Protein AF-A0A8B6HMM8-F1 (afdb_monomer_lite)

Secondary structure (DSSP, 8-state):
-------------------------GGG---SSS-S-TTS-BTTEEEEET-EE-SS-EESS-SSSS--EEEEESS----SS-----------SSSS--SEEEEEEESSPPPEEEETTE-S--EEEEEEEE-S-SSSSS--SEEEEEEEES-PPP-TT-

Structure (mmCIF, N/CA/C/O backbone):
data_AF-A0A8B6HMM8-F1
#
_entry.id   AF-A0A8B6HMM8-F1
#
loop_
_atom_site.group_PDB
_atom_site.id
_atom_site.type_symbol
_atom_site.label_atom_id
_atom_site.label_alt_id
_atom_site.label_comp_id
_atom_site.label_asym_id
_atom_site.label_entity_id
_atom_site.label_seq_id
_atom_site.pdbx_PDB_ins_code
_atom_site.Cartn_x
_atom_site.Cartn_y
_atom_site.Cartn_z
_atom_site.occupancy
_atom_site.B_iso_or_equiv
_atom_site.auth_seq_id
_atom_site.auth_comp_id
_atom_site.auth_asym_id
_atom_site.auth_atom_id
_atom_site.pdbx_PDB_model_num
ATOM 1 N N . MET A 1 1 ? 29.012 -39.503 47.027 1.00 38.19 1 MET A N 1
ATOM 2 C CA . MET A 1 1 ? 28.682 -38.833 45.751 1.00 38.19 1 MET A CA 1
ATOM 3 C C . 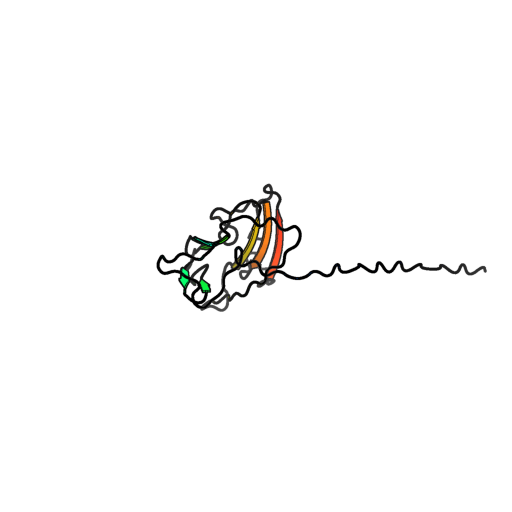MET A 1 1 ? 27.170 -38.921 45.584 1.00 38.19 1 MET A C 1
ATOM 5 O O . MET A 1 1 ? 26.667 -40.003 45.333 1.00 38.19 1 MET A O 1
ATOM 9 N N . VAL A 1 2 ? 26.437 -37.847 45.893 1.00 36.34 2 VAL A N 1
ATOM 10 C CA . VAL A 1 2 ? 24.961 -37.839 45.903 1.00 36.34 2 VAL A CA 1
ATOM 11 C C . VAL A 1 2 ? 24.490 -37.199 44.602 1.00 36.34 2 VAL A C 1
ATOM 13 O O . VAL A 1 2 ? 24.679 -36.001 44.404 1.00 36.34 2 VAL A O 1
ATOM 16 N N . ALA A 1 3 ? 23.928 -38.001 43.700 1.00 40.53 3 ALA A N 1
ATOM 17 C CA . ALA A 1 3 ? 23.336 -37.512 42.463 1.00 40.53 3 ALA A CA 1
ATOM 18 C C . ALA A 1 3 ? 21.998 -36.827 42.785 1.00 40.53 3 ALA A C 1
ATOM 20 O O . ALA A 1 3 ? 21.052 -37.472 43.235 1.00 40.53 3 ALA A O 1
ATOM 21 N N . ARG A 1 4 ? 21.929 -35.505 42.594 1.00 48.91 4 ARG A N 1
ATOM 22 C CA . ARG A 1 4 ? 20.679 -34.741 42.665 1.00 48.91 4 ARG A CA 1
ATOM 23 C C . ARG A 1 4 ? 19.966 -34.845 41.320 1.00 48.91 4 ARG A C 1
ATOM 25 O O . ARG A 1 4 ? 20.456 -34.337 40.317 1.00 48.91 4 ARG A O 1
ATOM 32 N N . LEU A 1 5 ? 18.817 -35.510 41.323 1.00 45.94 5 LEU A N 1
ATOM 33 C CA . LEU A 1 5 ? 17.897 -35.593 40.196 1.00 45.94 5 LEU A CA 1
ATOM 34 C C . LEU A 1 5 ? 17.196 -34.231 40.037 1.00 45.94 5 LEU A C 1
ATOM 36 O O . LEU A 1 5 ? 16.417 -33.833 40.901 1.00 45.94 5 LEU A O 1
ATOM 40 N N . PHE A 1 6 ? 17.499 -33.494 38.969 1.00 49.88 6 PHE A N 1
ATOM 41 C CA . PHE A 1 6 ? 16.751 -32.291 38.595 1.00 49.88 6 PHE A CA 1
ATOM 42 C C . PHE A 1 6 ? 15.504 -32.715 37.813 1.00 49.88 6 PHE A C 1
ATOM 44 O O . PHE A 1 6 ? 15.609 -33.221 36.698 1.00 49.88 6 PHE A O 1
ATOM 51 N N . LEU A 1 7 ? 14.324 -32.525 38.404 1.00 51.53 7 LEU A N 1
ATOM 52 C CA . LEU A 1 7 ? 13.047 -32.721 37.723 1.00 51.53 7 LEU A CA 1
ATOM 53 C C . LEU A 1 7 ? 12.725 -31.446 36.923 1.00 51.53 7 LEU A C 1
ATOM 55 O O . LEU A 1 7 ? 12.416 -30.407 37.505 1.00 51.53 7 LEU A O 1
ATOM 59 N N . LEU A 1 8 ? 12.826 -31.509 35.594 1.00 51.81 8 LEU A N 1
ATOM 60 C CA . LEU A 1 8 ? 12.354 -30.448 34.703 1.00 51.81 8 LEU A CA 1
ATOM 61 C C . LEU A 1 8 ? 10.831 -30.575 34.551 1.00 51.81 8 LEU A C 1
ATOM 63 O O . LEU A 1 8 ? 10.343 -31.499 33.903 1.00 51.81 8 LEU A O 1
ATOM 67 N N . PHE A 1 9 ? 10.075 -29.648 35.138 1.00 51.91 9 PHE A N 1
ATOM 68 C CA . PHE A 1 9 ? 8.652 -29.501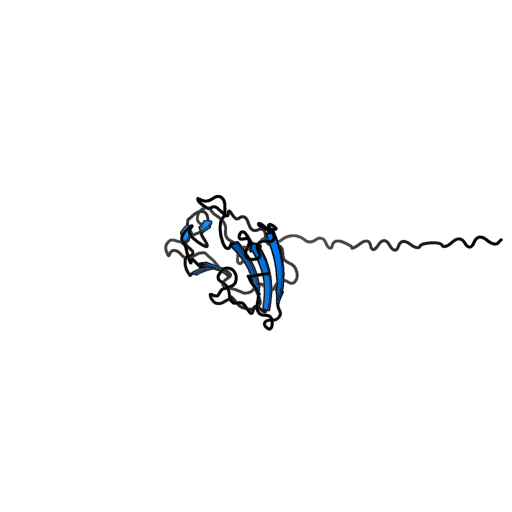 34.840 1.00 51.91 9 PHE A CA 1
ATOM 69 C C . PHE A 1 9 ? 8.493 -28.750 33.516 1.00 51.91 9 PHE A C 1
ATOM 71 O O . PHE A 1 9 ? 8.662 -27.534 33.449 1.00 51.91 9 PHE A O 1
ATOM 78 N N . LEU A 1 10 ? 8.169 -29.487 32.454 1.00 52.91 10 LEU A N 1
ATOM 79 C CA . LEU A 1 10 ? 7.756 -28.915 31.178 1.00 52.91 10 LEU A CA 1
ATOM 80 C C . LEU A 1 10 ? 6.308 -28.417 31.329 1.00 52.91 10 LEU A C 1
ATOM 82 O O . LEU A 1 10 ? 5.362 -29.204 31.286 1.00 52.91 10 LEU A O 1
ATOM 86 N N . PHE A 1 11 ? 6.120 -27.115 31.552 1.00 55.28 11 PHE A N 1
ATOM 87 C CA . PHE A 1 11 ? 4.793 -26.499 31.492 1.00 55.28 11 PHE A CA 1
ATOM 88 C C . PHE A 1 11 ? 4.366 -26.414 30.023 1.00 55.28 11 PHE A C 1
ATOM 90 O O . PHE A 1 11 ? 4.748 -25.500 29.294 1.00 55.28 11 PHE A O 1
ATOM 97 N N . CYS A 1 12 ? 3.592 -27.398 29.572 1.00 51.59 12 CYS A N 1
ATOM 98 C CA . CYS A 1 12 ? 2.941 -27.345 28.273 1.00 51.59 12 CYS A CA 1
ATOM 99 C C . CYS A 1 12 ? 1.739 -26.398 28.399 1.00 51.59 12 CYS A C 1
ATOM 101 O O . CYS A 1 12 ? 0.686 -26.782 28.910 1.00 51.59 12 CYS A O 1
ATOM 103 N N . PHE A 1 13 ? 1.901 -25.137 27.992 1.00 51.91 13 PHE A N 1
ATOM 104 C CA . PHE A 1 13 ? 0.762 -24.245 27.801 1.00 51.91 13 PHE A CA 1
ATOM 105 C C . PHE A 1 13 ? -0.052 -24.776 26.620 1.00 51.91 13 PHE A C 1
ATOM 107 O O . PHE A 1 13 ? 0.287 -24.550 25.459 1.00 51.91 13 PHE A O 1
ATOM 114 N N . VAL A 1 14 ? -1.135 -25.494 26.915 1.00 55.72 14 VAL A N 1
ATOM 115 C CA . VAL A 1 14 ? -2.190 -25.738 25.935 1.00 55.72 14 VAL A CA 1
ATOM 116 C C . VAL A 1 14 ? -2.876 -24.396 25.724 1.00 55.72 14 VAL A C 1
ATOM 118 O O . VAL A 1 14 ? -3.753 -24.000 26.491 1.00 55.72 14 VAL A O 1
ATOM 121 N N . ILE A 1 15 ? -2.429 -23.650 24.713 1.00 58.75 15 ILE A N 1
ATOM 122 C CA . ILE A 1 15 ? -3.188 -22.511 24.211 1.00 58.75 15 ILE A CA 1
ATOM 123 C C . ILE A 1 15 ? -4.489 -23.115 23.690 1.00 58.75 15 ILE A C 1
ATOM 125 O O . ILE A 1 15 ? -4.500 -23.807 22.674 1.00 58.75 15 ILE A O 1
ATOM 129 N N . ASN A 1 16 ? -5.581 -22.901 24.426 1.00 55.66 16 ASN A N 1
ATOM 130 C CA . ASN A 1 16 ? -6.919 -23.098 23.896 1.00 55.66 16 ASN A CA 1
ATOM 131 C C . ASN A 1 16 ? -7.015 -22.153 22.700 1.00 55.66 16 ASN A C 1
ATOM 133 O O . ASN A 1 16 ? -7.194 -20.947 22.874 1.00 55.66 16 ASN A O 1
ATOM 137 N N . ALA A 1 17 ? -6.818 -22.679 21.492 1.00 58.50 17 ALA A N 1
ATOM 138 C CA . ALA A 1 17 ? -7.210 -21.979 20.290 1.00 58.50 17 ALA A CA 1
ATOM 139 C C . ALA A 1 17 ? -8.717 -21.778 20.433 1.00 58.50 17 ALA A C 1
ATOM 141 O O . ALA A 1 17 ? -9.502 -22.707 20.238 1.00 58.50 17 ALA A O 1
ATOM 142 N N . ALA A 1 18 ? -9.118 -20.583 20.875 1.00 60.88 18 ALA A N 1
ATOM 143 C CA . ALA A 1 18 ? -10.495 -20.146 20.771 1.00 60.88 18 ALA A CA 1
ATOM 144 C C . ALA A 1 18 ? -10.953 -20.509 19.357 1.00 60.88 18 ALA A C 1
ATOM 146 O O . ALA A 1 18 ? -10.175 -20.352 18.416 1.00 60.88 18 ALA A O 1
ATOM 147 N N . ASN A 1 19 ? -12.159 -21.060 19.211 1.00 65.38 19 ASN A N 1
ATOM 148 C CA . ASN A 1 19 ? -12.722 -21.398 17.907 1.00 65.38 19 ASN A CA 1
ATOM 149 C C . ASN A 1 19 ? -12.841 -20.111 17.071 1.00 65.38 19 ASN A C 1
ATOM 151 O O . ASN A 1 19 ? -13.889 -19.465 17.053 1.00 65.38 19 ASN A O 1
ATOM 155 N N . LEU A 1 20 ? -11.744 -19.707 16.427 1.00 70.94 20 LEU A N 1
ATOM 156 C CA . LEU A 1 20 ? -11.661 -18.554 15.553 1.00 70.94 20 LEU A CA 1
ATOM 157 C C . LEU A 1 20 ? -12.463 -18.926 14.319 1.00 70.94 20 LEU A C 1
ATOM 159 O O . LEU A 1 20 ? -12.004 -19.673 13.458 1.00 70.94 20 LEU A O 1
ATOM 163 N N . LYS A 1 21 ? -13.707 -18.458 14.269 1.00 85.38 21 LYS A N 1
ATOM 164 C CA . LYS A 1 21 ? -14.549 -18.610 13.093 1.00 85.38 21 LYS A CA 1
ATOM 165 C C . LYS A 1 21 ? -14.233 -17.446 12.153 1.00 85.38 21 LYS A C 1
ATOM 167 O O . LYS A 1 21 ? -14.654 -16.327 12.455 1.00 85.38 21 LYS A O 1
ATOM 172 N N . PRO A 1 22 ? -13.511 -17.666 11.039 1.00 89.88 22 PRO A N 1
ATOM 173 C CA . PRO A 1 22 ? -13.228 -16.591 10.105 1.00 89.88 22 PRO A CA 1
ATOM 174 C C . PRO A 1 22 ? -14.542 -16.064 9.529 1.00 89.88 22 PRO A C 1
ATOM 176 O O . PRO A 1 22 ? -15.424 -16.828 9.123 1.00 89.88 22 PRO A O 1
ATOM 179 N N . ARG A 1 23 ? -14.671 -14.740 9.501 1.00 93.75 23 ARG A N 1
ATOM 180 C CA . ARG A 1 23 ? -15.754 -14.036 8.825 1.00 93.75 23 ARG A CA 1
ATOM 181 C C . ARG A 1 23 ? -15.148 -13.246 7.678 1.00 93.75 23 ARG A C 1
ATOM 183 O O . ARG A 1 23 ? -14.218 -12.475 7.878 1.00 93.75 23 ARG A O 1
ATOM 190 N N . PHE A 1 24 ? -15.685 -13.443 6.480 1.00 96.38 24 PHE A N 1
ATOM 191 C CA . PHE A 1 24 ? -15.269 -12.663 5.324 1.00 96.38 24 PHE A CA 1
ATOM 192 C C . PHE A 1 24 ? -15.838 -11.242 5.411 1.00 96.38 24 PHE A C 1
ATOM 194 O O . PHE A 1 24 ? -17.050 -11.060 5.555 1.00 96.38 24 PHE A O 1
ATOM 201 N N . GLU A 1 25 ? -14.969 -10.242 5.293 1.00 97.50 25 GLU A N 1
ATOM 202 C CA . GLU A 1 25 ? -15.325 -8.831 5.435 1.00 97.50 25 GLU A CA 1
ATOM 203 C C . GLU A 1 25 ? -15.227 -8.093 4.095 1.00 97.50 25 GLU A C 1
ATOM 205 O O . GLU A 1 25 ? -14.226 -7.461 3.763 1.00 97.50 25 GLU A O 1
ATOM 210 N N . TYR A 1 26 ? -16.316 -8.139 3.320 1.00 96.94 26 TYR A N 1
ATOM 211 C CA . TYR A 1 26 ? -16.370 -7.593 1.956 1.00 96.94 26 TYR A CA 1
ATOM 212 C C . TYR A 1 26 ? -16.051 -6.089 1.861 1.00 96.94 26 TYR A C 1
ATOM 214 O O . TYR A 1 26 ? -15.606 -5.627 0.816 1.00 96.94 26 TYR A O 1
ATOM 222 N N . LYS A 1 27 ? -16.255 -5.317 2.938 1.00 97.88 27 LYS A N 1
ATOM 223 C CA . LYS A 1 27 ? -15.951 -3.874 2.982 1.00 97.88 27 LYS A CA 1
ATOM 224 C C . LYS A 1 27 ? -14.449 -3.567 2.975 1.00 97.88 27 LYS A C 1
ATOM 226 O O . LYS A 1 27 ? -14.077 -2.424 2.733 1.00 97.88 27 LYS A O 1
ATOM 231 N N . TYR A 1 28 ? -13.605 -4.564 3.233 1.00 97.81 28 TYR A N 1
ATOM 232 C CA . TYR A 1 28 ? -12.143 -4.451 3.240 1.00 97.81 28 TYR A CA 1
ATOM 233 C C . TYR A 1 28 ? -11.515 -5.420 2.235 1.00 97.81 28 TYR A C 1
ATOM 235 O O . TYR A 1 28 ? -10.393 -5.881 2.409 1.00 97.81 28 TYR A O 1
ATOM 243 N N . SER A 1 29 ? -12.260 -5.801 1.199 1.00 97.81 29 SER A N 1
ATOM 244 C CA . SER A 1 29 ? -11.818 -6.772 0.202 1.00 97.81 29 SER A CA 1
ATOM 245 C C . SER A 1 29 ? -12.226 -6.329 -1.192 1.00 97.81 29 SER A C 1
ATOM 247 O O . SER A 1 29 ? -13.238 -5.654 -1.367 1.00 97.81 29 SER A O 1
ATOM 249 N N . PHE A 1 30 ? -11.455 -6.746 -2.187 1.00 97.06 30 PHE A N 1
ATOM 250 C CA . PHE A 1 30 ? -11.824 -6.651 -3.590 1.00 97.06 30 PHE A CA 1
ATOM 251 C C . PHE A 1 30 ? -11.255 -7.852 -4.349 1.00 97.06 30 PHE A C 1
ATOM 253 O O . PHE A 1 30 ? -10.236 -8.413 -3.951 1.00 97.06 30 PHE A O 1
ATOM 260 N N . LYS A 1 31 ? -11.922 -8.274 -5.424 1.00 96.75 31 LYS A N 1
ATOM 261 C CA . LYS A 1 31 ? -11.443 -9.314 -6.346 1.00 96.75 31 LYS A CA 1
ATOM 262 C C . LYS A 1 31 ? -12.204 -9.236 -7.666 1.00 96.75 31 LYS A C 1
ATOM 264 O O . LYS A 1 31 ? -13.336 -8.760 -7.681 1.00 96.75 31 LYS A O 1
ATOM 269 N N . GLY A 1 32 ? -11.592 -9.719 -8.742 1.00 94.00 32 GLY A N 1
ATOM 270 C CA . GLY A 1 32 ? -12.284 -9.938 -10.009 1.00 94.00 32 GLY A CA 1
ATOM 271 C C . GLY A 1 32 ? -13.176 -11.191 -10.008 1.00 94.00 32 GLY A C 1
ATOM 272 O O . GLY A 1 32 ? -13.095 -12.010 -9.082 1.00 94.00 32 GLY A O 1
ATOM 273 N N . PRO A 1 33 ? -13.987 -11.378 -11.067 1.00 95.12 33 PRO A N 1
ATOM 274 C CA . PRO A 1 33 ? -14.273 -10.408 -12.134 1.00 95.12 33 PRO A CA 1
ATOM 275 C C . PRO A 1 33 ? -15.233 -9.293 -11.663 1.00 95.12 33 PRO A C 1
ATOM 277 O O . PRO A 1 33 ? -15.798 -9.374 -10.576 1.00 95.12 33 PRO A O 1
ATOM 280 N N . HIS A 1 34 ? -15.445 -8.267 -12.497 1.00 93.50 34 HIS A N 1
ATOM 281 C CA . HIS A 1 34 ? -16.315 -7.103 -12.226 1.00 93.50 34 HIS A CA 1
ATOM 282 C C . HIS A 1 34 ? -15.890 -6.238 -11.028 1.00 93.50 34 HIS A C 1
ATOM 284 O O . HIS A 1 34 ? -16.722 -5.674 -10.321 1.00 93.50 34 HIS A O 1
ATOM 290 N N . LEU A 1 35 ? -14.580 -6.108 -10.822 1.00 95.19 35 LEU A N 1
ATOM 291 C CA . LEU A 1 35 ? -13.990 -5.280 -9.772 1.00 95.19 35 LEU A CA 1
ATOM 292 C C . LEU A 1 35 ? -14.400 -3.795 -9.859 1.00 95.19 35 LEU A C 1
ATOM 294 O O . LEU A 1 35 ? -14.595 -3.139 -8.836 1.00 95.19 35 LEU A O 1
ATOM 298 N N . VAL A 1 36 ? -14.486 -3.273 -11.083 1.00 95.88 36 VAL A N 1
ATOM 299 C CA . VAL A 1 36 ? -14.683 -1.850 -11.380 1.00 95.88 36 VAL A CA 1
ATOM 300 C C . VAL A 1 36 ? -16.117 -1.596 -11.835 1.00 95.88 36 VAL A C 1
ATOM 302 O O . VAL A 1 36 ? -16.640 -2.306 -12.695 1.00 95.88 36 VAL A O 1
ATOM 305 N N . GLN A 1 37 ? -16.743 -0.573 -11.257 1.00 94.31 37 GLN A N 1
ATOM 306 C CA . GLN A 1 37 ? -18.083 -0.111 -11.613 1.00 94.31 37 GLN A CA 1
ATOM 307 C C . GLN A 1 37 ? -18.073 0.747 -12.887 1.00 94.31 37 GLN A C 1
ATOM 309 O O . GLN A 1 37 ? -17.025 1.158 -13.381 1.00 94.31 37 GLN A O 1
ATOM 314 N N . SER A 1 38 ? -19.256 1.063 -13.422 1.00 93.12 38 SER A N 1
ATOM 315 C CA . SER A 1 38 ? -19.401 1.886 -14.634 1.00 93.12 38 SER A CA 1
ATOM 316 C C . SER A 1 38 ? -18.816 3.298 -14.506 1.00 93.12 38 SER A C 1
ATOM 318 O O . SER A 1 38 ? -18.528 3.932 -15.515 1.00 93.12 38 SER A O 1
ATOM 320 N N . ASP A 1 39 ? -18.649 3.795 -13.280 1.00 93.69 39 ASP A N 1
ATOM 321 C CA . ASP A 1 39 ? -18.036 5.088 -12.958 1.00 93.69 39 ASP A CA 1
ATOM 322 C C . ASP A 1 39 ? -16.521 4.992 -12.686 1.00 93.69 39 ASP A C 1
ATOM 324 O O . ASP A 1 39 ? -15.923 5.929 -12.162 1.00 93.69 39 ASP A O 1
ATOM 328 N N . ASN A 1 40 ? -15.896 3.861 -13.029 1.00 92.50 40 ASN A N 1
ATOM 329 C CA . ASN A 1 40 ? -14.514 3.503 -12.707 1.00 92.50 40 ASN A CA 1
ATOM 330 C C . ASN A 1 40 ? -14.206 3.363 -11.204 1.00 92.50 40 ASN A C 1
ATOM 332 O O . ASN A 1 40 ? -13.052 3.177 -10.834 1.00 92.50 40 ASN A O 1
ATOM 336 N N . SER A 1 41 ? -15.197 3.396 -10.311 1.00 95.88 41 SER A N 1
ATOM 337 C CA . SER A 1 41 ? -14.946 3.218 -8.880 1.00 95.88 41 SER A CA 1
ATOM 338 C C . SER A 1 41 ? -14.840 1.744 -8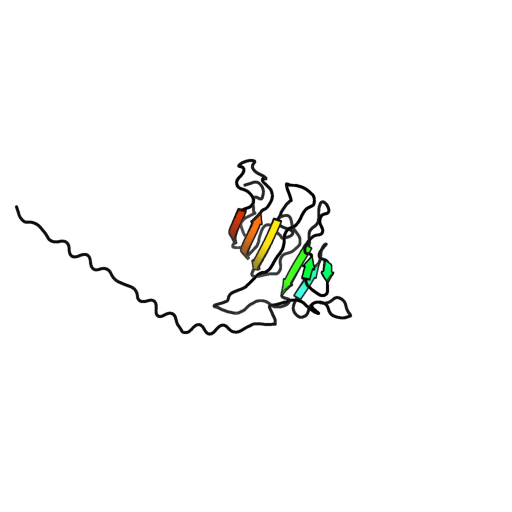.480 1.00 95.88 41 SER A C 1
ATOM 340 O O . SER A 1 41 ? -15.419 0.853 -9.109 1.00 95.88 41 SER A O 1
ATOM 342 N N . ILE A 1 42 ? -14.137 1.486 -7.374 1.00 97.50 42 ILE A N 1
ATOM 343 C CA . ILE A 1 42 ? -14.115 0.180 -6.707 1.00 97.50 42 ILE A CA 1
ATOM 344 C C . ILE A 1 42 ? -14.956 0.288 -5.426 1.00 97.50 42 ILE A C 1
ATOM 346 O O . ILE A 1 42 ? -14.741 1.207 -4.626 1.00 97.50 42 ILE A O 1
ATOM 350 N N . PRO A 1 43 ? -15.930 -0.611 -5.191 1.00 97.38 43 PRO A N 1
ATOM 351 C CA . PRO A 1 43 ? -16.704 -0.605 -3.955 1.00 97.38 43 PRO A CA 1
ATOM 352 C C . PRO A 1 43 ? -15.792 -0.644 -2.724 1.00 97.38 43 PRO A C 1
ATOM 354 O O . PRO A 1 43 ? -14.890 -1.467 -2.644 1.00 97.38 43 PRO A O 1
ATOM 357 N N . PHE A 1 44 ? -16.037 0.243 -1.755 1.00 97.75 44 PHE A N 1
ATOM 358 C CA . PHE A 1 44 ? -15.307 0.342 -0.475 1.00 97.75 44 PHE A CA 1
ATOM 359 C C . PHE A 1 44 ? -13.815 0.690 -0.542 1.00 97.75 44 PHE A C 1
ATOM 361 O O . PHE A 1 44 ? -13.219 0.907 0.510 1.00 97.75 44 PHE A O 1
ATOM 368 N N . TRP A 1 45 ? -13.238 0.826 -1.732 1.00 97.81 45 TRP A N 1
ATOM 369 C CA . TRP A 1 45 ? -11.838 1.182 -1.926 1.00 97.81 45 TRP A CA 1
ATOM 370 C C . TRP A 1 45 ? -11.709 2.486 -2.703 1.00 97.81 45 TRP A C 1
ATOM 372 O O . TRP A 1 45 ? -12.563 2.864 -3.504 1.00 97.81 45 TRP A O 1
ATOM 382 N N . GLU A 1 46 ? -10.629 3.193 -2.437 1.00 96.19 46 GLU A N 1
ATOM 383 C CA . GLU A 1 46 ? -10.146 4.309 -3.234 1.00 96.19 46 GLU A CA 1
ATOM 384 C C . GLU A 1 46 ? -8.768 3.951 -3.765 1.00 96.19 46 GLU A C 1
ATOM 386 O O . GLU A 1 46 ? -8.001 3.256 -3.103 1.00 96.19 46 GLU A O 1
ATOM 391 N N . TYR A 1 47 ? -8.467 4.394 -4.974 1.00 96.25 47 TYR A N 1
ATOM 392 C CA . TYR A 1 47 ? -7.174 4.188 -5.603 1.00 96.25 47 TYR A CA 1
ATOM 393 C C . TYR A 1 47 ? -6.767 5.471 -6.324 1.00 96.25 47 TYR A C 1
ATOM 395 O O . TYR A 1 47 ? -7.624 6.284 -6.680 1.00 96.25 47 TYR A O 1
ATOM 403 N N . GLY A 1 48 ? -5.468 5.663 -6.520 1.00 95.25 48 GLY A N 1
ATOM 404 C CA . GLY A 1 48 ? -4.949 6.886 -7.120 1.00 95.25 48 GLY A CA 1
ATOM 405 C C . GLY A 1 48 ? -3.475 6.802 -7.492 1.00 95.25 48 GLY A C 1
ATOM 406 O O . GLY A 1 48 ? -2.878 5.722 -7.503 1.00 95.25 48 GLY A O 1
ATOM 407 N N . GLY A 1 49 ? -2.911 7.961 -7.837 1.00 95.00 49 GLY A N 1
ATOM 408 C CA . GLY A 1 49 ? -1.608 8.052 -8.490 1.00 95.00 49 GLY A CA 1
ATOM 409 C C . GLY A 1 49 ? -1.669 7.444 -9.893 1.00 95.00 49 GLY A C 1
ATOM 410 O O . GLY A 1 49 ? -2.597 7.703 -10.657 1.00 95.00 49 GLY A O 1
ATOM 411 N N . ASP A 1 50 ? -0.706 6.587 -10.209 1.00 96.12 50 ASP A N 1
ATOM 412 C CA . ASP A 1 50 ? -0.602 5.854 -11.472 1.00 96.12 50 ASP A CA 1
ATOM 413 C C . ASP A 1 50 ? -1.355 4.508 -11.479 1.00 96.12 50 ASP A C 1
ATOM 415 O O . ASP A 1 50 ? -1.175 3.702 -12.401 1.00 96.12 50 ASP A O 1
ATOM 419 N N . ALA A 1 51 ? -2.172 4.230 -10.456 1.00 96.94 51 ALA A N 1
ATOM 420 C CA . ALA A 1 51 ? -2.927 2.987 -10.366 1.00 96.94 51 ALA A CA 1
ATOM 421 C C . ALA A 1 51 ? -4.040 2.923 -11.426 1.00 96.94 51 ALA A C 1
ATOM 423 O O . ALA A 1 51 ? -4.836 3.848 -11.589 1.00 96.94 51 ALA A O 1
ATOM 424 N N . ILE A 1 52 ? -4.128 1.789 -12.124 1.00 96.94 52 ILE A N 1
ATOM 425 C CA . ILE A 1 52 ? -5.118 1.535 -13.175 1.00 96.94 52 ILE A CA 1
ATOM 426 C C . ILE A 1 52 ? -5.969 0.339 -12.760 1.00 96.94 52 ILE A C 1
ATOM 428 O O . ILE A 1 52 ? -5.476 -0.788 -12.674 1.00 96.94 52 ILE A O 1
ATOM 432 N N . ALA A 1 53 ? -7.255 0.576 -12.528 1.00 96.50 53 ALA A N 1
ATOM 433 C CA . ALA A 1 53 ? -8.207 -0.478 -12.221 1.00 96.50 53 ALA A CA 1
ATOM 434 C C . ALA A 1 53 ? -8.771 -1.109 -13.507 1.00 96.50 53 ALA A C 1
ATOM 436 O O . ALA A 1 53 ? -9.036 -0.429 -14.496 1.00 96.50 53 ALA A O 1
ATOM 437 N N . SER A 1 54 ? -8.943 -2.428 -13.488 1.00 95.06 54 SER A N 1
ATOM 438 C CA . SER A 1 54 ? -9.550 -3.221 -14.562 1.00 95.06 54 SER A CA 1
ATOM 439 C C . SER A 1 54 ? -10.619 -4.148 -13.985 1.00 95.06 54 SER A C 1
ATOM 441 O O . SER A 1 54 ? -10.777 -4.228 -12.770 1.00 95.06 54 SER A O 1
ATOM 443 N N . ALA A 1 55 ? -11.338 -4.889 -14.832 1.00 94.56 55 ALA A N 1
ATOM 444 C CA . ALA A 1 55 ? -12.376 -5.810 -14.368 1.00 94.56 55 ALA A CA 1
ATOM 445 C C . ALA A 1 55 ? -11.848 -6.913 -13.426 1.00 94.56 55 ALA A C 1
ATOM 447 O O . ALA A 1 55 ? -12.605 -7.394 -12.583 1.00 94.56 55 ALA A O 1
ATOM 448 N N . ASP A 1 56 ? -10.568 -7.282 -13.542 1.00 95.75 56 ASP A N 1
ATOM 449 C CA . ASP A 1 56 ? -10.003 -8.444 -12.847 1.00 95.75 56 ASP A CA 1
ATOM 450 C C . ASP A 1 56 ? -9.042 -8.080 -11.710 1.00 95.75 56 ASP A C 1
ATOM 452 O O . ASP A 1 56 ? -8.879 -8.845 -10.760 1.00 95.75 56 ASP A O 1
ATOM 456 N N . ASN A 1 57 ? -8.365 -6.935 -11.811 1.00 96.56 57 ASN A N 1
ATOM 457 C CA . ASN A 1 57 ? -7.333 -6.510 -10.867 1.00 96.56 57 ASN A CA 1
ATOM 458 C C . ASN A 1 57 ? -7.114 -4.993 -10.889 1.00 96.56 57 ASN A C 1
ATOM 460 O O . ASN A 1 57 ? -7.522 -4.298 -11.824 1.00 96.56 57 ASN A O 1
ATOM 464 N N . ILE A 1 58 ? -6.404 -4.503 -9.873 1.00 97.62 58 ILE A N 1
ATOM 465 C CA . ILE A 1 58 ? -5.792 -3.176 -9.881 1.00 97.62 58 ILE A CA 1
ATOM 466 C C . ILE A 1 58 ? -4.319 -3.344 -10.239 1.00 97.62 58 ILE A C 1
ATOM 468 O O . ILE A 1 58 ? -3.569 -4.022 -9.534 1.00 97.62 58 ILE A O 1
ATOM 472 N N . ARG A 1 59 ? -3.882 -2.690 -11.311 1.00 97.25 59 ARG A N 1
ATOM 473 C CA . ARG A 1 59 ? -2.463 -2.497 -11.588 1.00 97.25 59 ARG A CA 1
ATOM 474 C C . ARG A 1 59 ? -1.995 -1.272 -10.813 1.00 97.25 59 ARG A C 1
ATOM 476 O O . ARG A 1 59 ? -2.230 -0.157 -11.260 1.00 97.25 59 ARG A O 1
ATOM 483 N N . ILE A 1 60 ? -1.338 -1.490 -9.675 1.00 97.00 60 ILE A N 1
ATOM 484 C CA . ILE A 1 60 ? -0.860 -0.410 -8.795 1.00 97.00 60 ILE A CA 1
ATOM 485 C C . ILE A 1 60 ? 0.157 0.487 -9.511 1.00 97.00 60 ILE A C 1
ATOM 487 O O . ILE A 1 60 ? 0.042 1.703 -9.451 1.00 97.00 60 ILE A O 1
ATOM 491 N N . THR A 1 61 ? 1.099 -0.092 -10.258 1.00 96.25 61 THR A N 1
ATOM 492 C CA . THR A 1 61 ? 2.021 0.661 -11.120 1.00 96.25 61 THR A CA 1
ATOM 493 C C . THR A 1 61 ? 2.182 -0.030 -12.478 1.00 96.25 61 THR A C 1
ATOM 495 O O . THR A 1 61 ? 2.235 -1.263 -12.560 1.00 96.25 61 THR A O 1
ATOM 498 N N . PRO A 1 62 ? 2.233 0.719 -13.594 1.00 94.12 62 PRO A N 1
ATOM 499 C CA . PRO A 1 62 ? 2.663 0.166 -14.871 1.00 94.12 62 PRO A CA 1
ATOM 500 C C . PRO A 1 62 ? 4.184 -0.022 -14.892 1.00 94.12 62 PRO A C 1
ATOM 502 O O . PRO A 1 62 ? 4.908 0.635 -14.151 1.00 94.12 62 PRO A O 1
ATOM 505 N N . SER A 1 63 ? 4.688 -0.865 -15.799 1.00 92.19 63 SER A N 1
ATOM 506 C CA . SER A 1 63 ? 6.131 -1.071 -16.024 1.00 92.19 63 SER A CA 1
ATOM 507 C C . SER A 1 63 ? 6.787 0.123 -16.749 1.00 92.19 63 SER A C 1
ATOM 509 O O . SER A 1 63 ? 7.413 -0.035 -17.799 1.00 92.19 63 SER A O 1
ATOM 511 N N . LEU A 1 64 ? 6.589 1.329 -16.213 1.00 91.31 64 LEU A N 1
ATOM 512 C CA . LEU A 1 64 ? 7.164 2.601 -16.639 1.00 91.31 64 LEU A CA 1
ATOM 513 C C . LEU A 1 64 ? 7.973 3.189 -15.479 1.00 91.31 64 LEU A C 1
ATOM 515 O O . LEU A 1 64 ? 7.698 2.911 -14.316 1.00 91.31 64 LEU A O 1
ATOM 519 N N . ARG A 1 65 ? 8.964 4.026 -15.792 1.00 90.69 65 ARG A N 1
ATOM 520 C CA . ARG A 1 65 ? 9.798 4.660 -14.764 1.00 90.69 65 ARG A CA 1
ATOM 521 C C . ARG A 1 65 ? 9.004 5.667 -13.930 1.00 90.69 65 ARG A C 1
ATOM 523 O O . ARG A 1 65 ? 8.115 6.347 -14.456 1.00 90.69 65 ARG A O 1
ATOM 530 N N . SER A 1 66 ? 9.400 5.785 -12.661 1.00 91.50 66 SER A N 1
ATOM 531 C CA . SER A 1 66 ? 8.923 6.812 -11.726 1.00 91.50 66 SER A CA 1
ATOM 532 C C . SER A 1 66 ? 7.397 6.830 -11.647 1.00 91.50 66 SER A C 1
ATOM 534 O O . SER A 1 66 ? 6.755 7.809 -12.030 1.00 91.50 66 SER A O 1
ATOM 536 N N . LYS A 1 67 ? 6.824 5.690 -11.262 1.00 94.94 67 LYS A N 1
ATOM 537 C CA . LYS A 1 67 ? 5.382 5.507 -11.105 1.00 94.94 67 LYS A CA 1
ATOM 538 C C . LYS A 1 67 ? 5.070 5.200 -9.655 1.00 94.94 67 LYS A C 1
ATOM 540 O O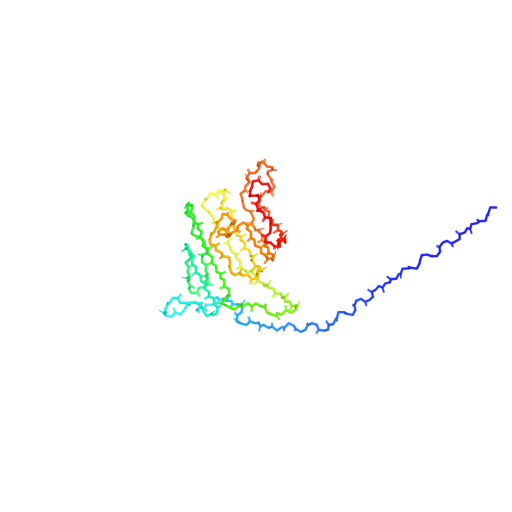 . LYS A 1 67 ? 5.781 4.414 -9.035 1.00 94.94 67 LYS A O 1
ATOM 545 N N . LYS A 1 68 ? 4.010 5.811 -9.144 1.00 96.06 68 LYS A N 1
ATOM 546 C CA . LYS A 1 68 ? 3.520 5.611 -7.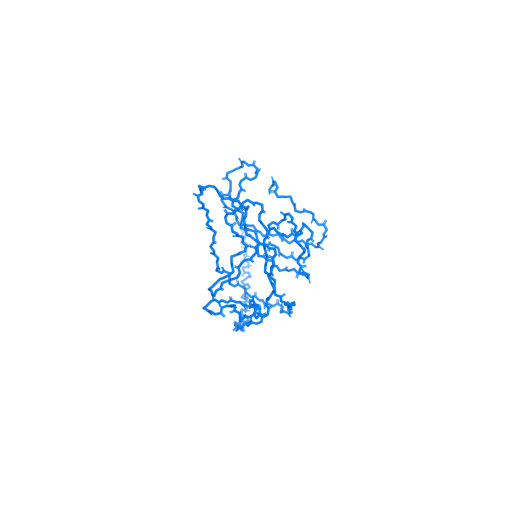784 1.00 96.06 68 LYS A CA 1
ATOM 547 C C . LYS A 1 68 ? 2.018 5.486 -7.861 1.00 96.06 68 LYS A C 1
ATOM 549 O O . LYS A 1 68 ? 1.341 6.391 -8.326 1.00 96.06 68 LYS A O 1
ATOM 554 N N . GLY A 1 69 ? 1.495 4.357 -7.422 1.00 96.06 69 GLY A N 1
ATOM 555 C CA . GLY A 1 69 ? 0.062 4.176 -7.291 1.00 96.06 69 GLY A CA 1
ATOM 556 C C . GLY A 1 69 ? -0.251 3.511 -5.974 1.00 96.06 69 GLY A C 1
ATOM 557 O O . GLY A 1 69 ? 0.622 2.937 -5.322 1.00 96.06 69 GLY A O 1
ATOM 558 N N . TRP A 1 70 ? -1.506 3.614 -5.575 1.00 96.81 70 TRP A N 1
ATOM 559 C CA . TRP A 1 70 ? -1.963 3.131 -4.282 1.00 96.81 70 TRP A CA 1
ATOM 560 C C . TRP A 1 70 ? -3.430 2.728 -4.353 1.00 96.81 70 TRP A C 1
ATOM 562 O O . TRP A 1 70 ? -4.175 3.177 -5.226 1.00 96.81 70 TRP A O 1
ATOM 572 N N . ALA A 1 71 ? -3.840 1.887 -3.406 1.00 96.81 71 ALA A N 1
ATOM 573 C CA . ALA A 1 71 ? -5.231 1.551 -3.151 1.00 96.81 71 ALA A CA 1
ATOM 574 C C . ALA A 1 71 ? -5.445 1.405 -1.637 1.00 96.81 71 ALA A C 1
ATOM 576 O O . ALA A 1 71 ? -4.706 0.678 -0.977 1.00 96.81 71 ALA A O 1
ATOM 577 N N . TRP A 1 72 ? -6.457 2.083 -1.099 1.00 97.38 72 TRP A N 1
ATOM 578 C CA . TRP A 1 72 ? -6.799 2.109 0.323 1.00 97.38 72 TRP A CA 1
ATOM 579 C C . TRP A 1 72 ? -8.274 1.780 0.543 1.00 97.38 72 TRP A C 1
ATOM 581 O O . TRP A 1 72 ? -9.137 2.143 -0.258 1.00 97.38 72 TRP A O 1
ATOM 591 N N . THR A 1 73 ? -8.595 1.139 1.665 1.00 97.44 73 THR A N 1
ATOM 592 C CA . THR A 1 73 ? -9.986 0.984 2.104 1.00 97.44 73 THR A CA 1
ATOM 593 C C . THR A 1 73 ? -10.547 2.343 2.513 1.00 97.44 73 THR A C 1
ATOM 595 O O . THR A 1 73 ? -9.889 3.111 3.208 1.00 97.44 73 THR A O 1
ATOM 598 N N . LYS A 1 74 ? -11.790 2.655 2.133 1.00 96.56 74 LYS A N 1
ATOM 599 C CA . LYS A 1 74 ? -12.438 3.937 2.467 1.00 96.56 74 LYS A CA 1
ATOM 600 C C . LYS A 1 74 ? -12.621 4.126 3.972 1.00 96.56 74 LYS A C 1
ATOM 602 O O . LYS A 1 74 ? -12.512 5.252 4.450 1.00 96.56 74 LYS A O 1
ATOM 607 N N . ASN A 1 75 ? -12.881 3.030 4.686 1.00 95.75 75 ASN A N 1
ATOM 608 C CA . ASN A 1 75 ? -13.121 3.003 6.126 1.00 95.75 75 ASN A CA 1
ATOM 609 C C . ASN A 1 75 ? -11.958 2.323 6.868 1.00 95.75 75 ASN A C 1
ATOM 611 O O . ASN A 1 75 ? -11.337 1.415 6.304 1.00 95.75 75 ASN A O 1
ATOM 615 N N . PRO A 1 76 ? -11.696 2.708 8.130 1.00 95.50 76 PRO A N 1
ATOM 616 C CA . PRO A 1 76 ? -10.731 2.023 8.980 1.00 95.50 76 PRO A CA 1
ATOM 617 C C . PRO A 1 76 ? -11.237 0.636 9.394 1.00 95.50 76 PRO A C 1
ATOM 619 O O . PRO A 1 76 ? -12.445 0.391 9.494 1.00 95.50 76 PRO A O 1
ATOM 622 N N . ILE A 1 77 ? -10.298 -0.273 9.639 1.00 95.00 77 ILE A N 1
ATOM 623 C CA . ILE A 1 77 ? -10.555 -1.577 10.255 1.00 95.00 77 ILE A CA 1
ATOM 624 C C . ILE A 1 77 ? -10.638 -1.381 11.773 1.00 95.00 77 ILE A C 1
ATOM 626 O O . ILE A 1 77 ? -9.787 -0.719 12.359 1.00 95.00 77 ILE A O 1
ATOM 630 N N . THR A 1 78 ? -11.654 -1.964 12.409 1.00 94.44 78 THR A N 1
ATOM 631 C CA . THR A 1 78 ? -11.892 -1.860 13.863 1.00 94.44 78 THR A CA 1
ATOM 632 C C . THR A 1 78 ? -11.915 -3.231 14.545 1.00 94.44 78 THR A C 1
ATOM 634 O O . THR A 1 78 ? -12.579 -3.402 15.563 1.00 94.44 78 THR A O 1
ATOM 637 N N . PHE A 1 79 ? -11.281 -4.236 13.937 1.00 93.88 79 PHE A N 1
ATOM 638 C CA . PHE A 1 79 ? -11.254 -5.606 14.447 1.00 93.88 79 PHE A CA 1
ATOM 639 C C . PHE A 1 79 ? -10.018 -5.836 15.313 1.00 93.88 79 PHE A C 1
ATOM 641 O O . PHE A 1 79 ? -8.910 -5.504 14.896 1.00 93.88 79 PHE A O 1
ATOM 648 N N . ASP A 1 80 ? -10.199 -6.489 16.459 1.00 92.50 80 ASP A N 1
ATOM 649 C CA . ASP A 1 80 ? -9.087 -6.887 17.333 1.00 92.50 80 ASP A CA 1
ATOM 650 C C . ASP A 1 80 ? -8.227 -7.992 16.701 1.00 92.50 80 ASP A C 1
ATOM 652 O O . ASP A 1 80 ? -7.017 -8.058 16.905 1.00 92.50 80 ASP A O 1
ATOM 656 N N . GLN A 1 81 ? -8.862 -8.874 15.924 1.00 93.31 81 GLN A N 1
ATOM 657 C CA . GLN A 1 81 ? -8.225 -9.988 15.230 1.00 93.31 81 GLN A CA 1
ATOM 658 C C . GLN A 1 81 ? -8.686 -10.013 13.779 1.00 93.31 81 GLN A C 1
ATOM 660 O O . GLN A 1 81 ? -9.884 -9.991 13.493 1.00 93.31 81 GLN A O 1
ATOM 665 N N . TRP A 1 82 ? -7.733 -10.076 12.857 1.00 94.75 82 TRP A N 1
ATOM 666 C CA . TRP A 1 82 ? -8.007 -10.096 11.429 1.00 94.75 82 TRP A CA 1
ATOM 667 C C . TRP A 1 82 ? -6.937 -10.891 10.680 1.00 94.75 82 TRP A C 1
ATOM 669 O O . TRP A 1 82 ? -5.822 -11.087 11.159 1.00 94.75 82 TRP A O 1
ATOM 679 N N . SER A 1 83 ? -7.295 -11.350 9.485 1.00 95.38 83 SER A N 1
ATOM 680 C CA . SER A 1 83 ? -6.392 -11.997 8.537 1.00 95.38 83 SER A CA 1
ATOM 681 C C . SER A 1 83 ? -6.668 -11.433 7.151 1.00 95.38 83 SER A C 1
ATOM 683 O O . SER A 1 83 ? -7.833 -11.312 6.767 1.00 95.38 83 SER A O 1
ATOM 685 N N . VAL A 1 84 ? -5.619 -11.116 6.398 1.00 96.25 84 VAL A N 1
ATOM 686 C CA . VAL A 1 84 ? -5.728 -10.645 5.014 1.00 96.25 84 VAL A CA 1
ATOM 687 C C . VAL A 1 84 ? -4.991 -11.615 4.101 1.00 96.25 84 VAL A C 1
ATOM 689 O O . VAL A 1 84 ? -3.867 -12.016 4.391 1.00 96.25 84 VAL A O 1
ATOM 692 N N . GLU A 1 85 ? -5.630 -11.973 2.992 1.00 97.44 85 GLU A N 1
ATOM 693 C CA . GLU A 1 85 ? -5.023 -12.738 1.908 1.00 97.44 85 GLU A CA 1
ATOM 694 C C . GLU A 1 85 ? -4.831 -11.815 0.702 1.00 97.44 85 GLU A C 1
ATOM 696 O O . GLU A 1 85 ? -5.797 -11.286 0.150 1.00 97.44 85 GLU A O 1
ATOM 701 N N . CYS A 1 86 ? -3.574 -11.609 0.305 1.00 96.19 86 CYS A N 1
ATOM 702 C CA . CYS A 1 86 ? -3.209 -10.766 -0.829 1.00 96.19 86 CYS A CA 1
ATOM 703 C C . CYS A 1 86 ? -2.701 -11.634 -1.980 1.00 96.19 86 CYS A C 1
ATOM 705 O O . CYS A 1 86 ? -1.650 -12.263 -1.870 1.00 96.19 86 CYS A O 1
ATOM 707 N N . VAL A 1 87 ? -3.405 -11.606 -3.112 1.00 97.50 87 VAL A N 1
ATOM 708 C CA . VAL A 1 87 ? -2.954 -12.234 -4.360 1.00 97.50 87 VAL A CA 1
ATOM 709 C C . VAL A 1 87 ? -2.447 -11.141 -5.290 1.00 97.50 87 VAL A C 1
ATOM 711 O O . VAL A 1 87 ? -3.205 -10.266 -5.703 1.00 97.50 87 VAL A O 1
ATOM 714 N N . PHE A 1 88 ? -1.159 -11.180 -5.622 1.00 96.88 88 PHE A N 1
ATOM 715 C CA . PHE A 1 88 ? -0.518 -10.165 -6.452 1.00 96.88 88 PHE A CA 1
ATOM 716 C C . PHE A 1 88 ? 0.455 -10.786 -7.452 1.00 96.88 88 PHE A C 1
ATOM 718 O O . PHE A 1 88 ? 0.847 -11.949 -7.351 1.00 96.88 88 PHE A O 1
ATOM 725 N N . LYS A 1 89 ? 0.848 -9.983 -8.442 1.00 96.00 89 LYS A N 1
ATOM 726 C CA . LYS A 1 89 ? 1.838 -10.354 -9.449 1.00 96.00 89 LYS A CA 1
ATOM 727 C C . LYS A 1 89 ? 2.744 -9.162 -9.735 1.00 96.00 89 LYS A C 1
ATOM 729 O O . LYS A 1 89 ? 2.258 -8.118 -10.162 1.00 96.00 89 LYS A O 1
ATOM 734 N N . VAL A 1 90 ? 4.051 -9.344 -9.559 1.00 94.75 90 VAL A N 1
ATOM 735 C CA . VAL A 1 90 ? 5.076 -8.377 -9.977 1.00 94.75 90 VAL A CA 1
ATOM 736 C C . VAL A 1 90 ? 5.713 -8.879 -11.271 1.00 94.75 90 VAL A C 1
ATOM 738 O O . VAL A 1 90 ? 6.181 -10.013 -11.343 1.00 94.75 90 VAL A O 1
ATOM 741 N N . THR A 1 91 ? 5.693 -8.057 -12.322 1.00 94.12 91 THR A N 1
ATOM 742 C CA . THR A 1 91 ? 6.273 -8.393 -13.635 1.00 94.12 91 THR A CA 1
ATOM 743 C C . THR A 1 91 ? 7.005 -7.208 -14.239 1.00 94.12 91 THR A C 1
ATOM 745 O O . THR A 1 91 ? 6.500 -6.087 -14.203 1.00 94.12 91 THR A O 1
ATOM 748 N N . GLY A 1 92 ? 8.134 -7.479 -14.892 1.00 89.06 92 GLY A N 1
ATOM 749 C CA . GLY A 1 92 ? 8.912 -6.504 -15.653 1.00 89.06 92 GLY A CA 1
ATOM 750 C C . GLY A 1 92 ? 9.449 -7.099 -16.955 1.00 89.06 92 GLY A C 1
ATOM 751 O O . GLY A 1 92 ? 9.411 -8.310 -17.159 1.00 89.06 92 GLY A O 1
ATOM 752 N N . ARG A 1 93 ? 9.929 -6.237 -17.862 1.00 84.00 93 ARG A N 1
ATOM 753 C CA . ARG A 1 93 ? 10.563 -6.663 -19.128 1.00 84.00 93 ARG A CA 1
ATOM 754 C C . ARG A 1 93 ? 12.012 -7.128 -18.942 1.00 84.00 93 ARG A C 1
ATOM 756 O O . ARG A 1 93 ? 12.504 -7.905 -19.752 1.00 84.00 93 ARG A O 1
ATOM 763 N N . GLY A 1 94 ? 12.700 -6.598 -17.931 1.00 81.81 94 GLY A N 1
ATOM 764 C CA . GLY A 1 94 ? 14.095 -6.910 -17.626 1.00 81.81 94 GLY A CA 1
ATOM 765 C C . GLY A 1 94 ? 14.237 -8.032 -16.600 1.00 81.81 94 GLY A C 1
ATOM 766 O O . GLY A 1 94 ? 13.263 -8.436 -15.971 1.00 81.81 94 GLY A O 1
ATOM 767 N N . ARG A 1 95 ? 15.476 -8.503 -16.413 1.00 80.19 95 ARG A N 1
ATOM 768 C CA . ARG A 1 95 ? 15.819 -9.445 -15.332 1.00 80.19 95 ARG A CA 1
ATOM 769 C C . ARG A 1 95 ? 15.706 -8.817 -13.942 1.00 80.19 95 ARG A C 1
ATOM 771 O O . ARG A 1 95 ? 15.414 -9.531 -12.996 1.00 80.19 95 ARG 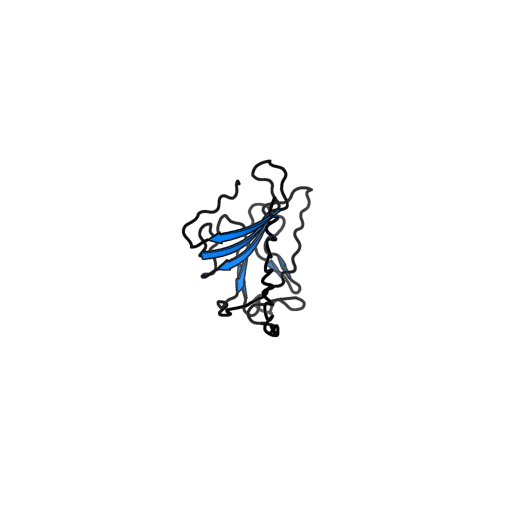A O 1
ATOM 778 N N . ILE A 1 96 ? 15.940 -7.509 -13.845 1.00 81.38 96 ILE A N 1
ATOM 779 C CA . ILE A 1 96 ? 15.869 -6.733 -12.604 1.00 81.38 96 ILE A CA 1
ATOM 780 C C . ILE A 1 96 ? 14.692 -5.759 -12.733 1.00 81.38 96 ILE A C 1
ATOM 782 O O . ILE A 1 96 ? 14.578 -5.056 -13.743 1.00 81.38 96 ILE A O 1
ATOM 786 N N . GLY A 1 97 ? 13.799 -5.776 -11.743 1.00 86.69 97 GLY A N 1
ATOM 787 C CA . GLY A 1 97 ? 12.681 -4.844 -11.585 1.00 86.69 97 GLY A CA 1
ATOM 788 C C . GLY A 1 97 ? 12.901 -3.939 -10.374 1.00 86.69 97 GLY A C 1
ATOM 789 O O . GLY A 1 97 ? 13.799 -4.198 -9.583 1.00 86.69 97 GLY A O 1
ATOM 790 N N . ALA A 1 98 ? 12.110 -2.872 -10.269 1.00 91.12 98 ALA A N 1
ATOM 791 C CA . ALA A 1 98 ? 12.159 -1.932 -9.152 1.00 91.12 98 ALA A CA 1
ATOM 792 C C . ALA A 1 98 ? 10.815 -1.182 -9.014 1.00 91.12 98 ALA A C 1
ATOM 794 O O . ALA A 1 98 ? 10.070 -1.083 -9.996 1.00 91.12 98 ALA A O 1
ATOM 795 N N . ASP A 1 99 ? 10.458 -0.634 -7.852 1.00 91.94 99 ASP A N 1
ATOM 796 C CA . ASP A 1 99 ? 11.136 -0.801 -6.548 1.00 91.94 99 ASP A CA 1
ATOM 797 C C . ASP A 1 99 ? 10.525 -1.990 -5.784 1.00 91.94 99 ASP A C 1
ATOM 799 O O . ASP A 1 99 ? 11.227 -2.899 -5.349 1.00 91.94 99 ASP A O 1
ATOM 803 N N . GLY A 1 100 ? 9.193 -2.089 -5.749 1.00 94.50 100 GLY A N 1
ATOM 804 C CA . GLY A 1 100 ? 8.488 -3.219 -5.144 1.00 94.50 100 GLY A CA 1
ATOM 805 C C . GLY A 1 100 ? 7.004 -2.946 -4.915 1.00 94.50 100 GLY A C 1
ATOM 806 O O . GLY A 1 100 ? 6.395 -2.127 -5.606 1.00 94.50 100 GLY A O 1
ATOM 807 N N . LEU A 1 101 ? 6.423 -3.638 -3.938 1.00 96.38 101 LEU A N 1
ATOM 808 C CA . LEU A 1 101 ? 5.038 -3.477 -3.488 1.00 96.38 101 LEU A CA 1
ATOM 809 C C . LEU A 1 101 ? 5.005 -3.386 -1.961 1.00 96.38 101 LEU A C 1
ATOM 811 O O . LEU A 1 101 ? 5.763 -4.077 -1.289 1.00 96.38 101 LEU A O 1
ATOM 815 N N . ALA A 1 102 ? 4.080 -2.599 -1.416 1.00 97.00 102 ALA A N 1
ATOM 816 C CA . ALA A 1 102 ? 3.813 -2.560 0.015 1.00 97.00 102 ALA A CA 1
ATOM 817 C C . ALA A 1 102 ? 2.346 -2.887 0.323 1.00 97.00 102 ALA A C 1
ATOM 819 O O . ALA A 1 102 ? 1.437 -2.445 -0.382 1.00 97.00 102 ALA A O 1
ATOM 820 N N . VAL A 1 103 ? 2.122 -3.635 1.403 1.00 97.31 103 VAL A N 1
ATOM 821 C CA . VAL A 1 103 ? 0.815 -3.828 2.040 1.00 97.31 103 VAL A CA 1
ATOM 822 C C . VAL A 1 103 ? 0.832 -3.102 3.375 1.00 97.31 103 VAL A C 1
ATOM 824 O O . VAL A 1 103 ? 1.749 -3.278 4.176 1.00 97.31 103 VAL A O 1
ATOM 827 N N . TRP A 1 104 ? -0.196 -2.300 3.622 1.00 97.25 104 TRP A N 1
ATOM 828 C CA . TRP A 1 104 ? -0.245 -1.404 4.767 1.00 97.25 104 TRP A CA 1
ATOM 829 C C . TRP A 1 104 ? -1.423 -1.709 5.688 1.00 97.25 104 TRP A C 1
ATOM 831 O O . TRP A 1 104 ? -2.534 -1.978 5.235 1.00 97.25 104 TRP A O 1
ATOM 841 N N . TYR A 1 105 ? -1.183 -1.580 6.989 1.00 96.94 105 TYR A N 1
ATOM 842 C CA . TYR A 1 105 ? -2.208 -1.474 8.019 1.00 96.94 105 TYR A CA 1
ATOM 843 C C . TYR A 1 105 ? -1.848 -0.303 8.930 1.00 96.94 105 TYR A C 1
ATOM 845 O O . TYR A 1 105 ? -0.993 -0.425 9.807 1.00 96.94 105 TYR A O 1
ATOM 853 N N . THR A 1 106 ? -2.457 0.853 8.687 1.00 96.50 106 THR A N 1
ATOM 854 C CA . THR A 1 106 ? -2.069 2.125 9.308 1.00 96.50 106 THR A CA 1
ATOM 855 C C . THR A 1 106 ? -3.275 2.863 9.873 1.00 96.50 106 THR A C 1
ATOM 857 O O . THR A 1 106 ? -4.406 2.681 9.423 1.00 96.50 106 THR A O 1
ATOM 860 N N . THR A 1 107 ? -3.039 3.720 10.869 1.00 94.50 107 THR A N 1
ATOM 861 C CA . THR A 1 107 ? -4.099 4.514 11.517 1.00 94.50 107 THR A CA 1
ATOM 862 C C . THR A 1 107 ? -4.755 5.515 10.569 1.00 94.50 107 THR A C 1
ATOM 864 O O . THR A 1 107 ? -5.936 5.827 10.711 1.00 94.50 107 THR A O 1
ATOM 867 N N . GLN A 1 108 ? -3.997 6.011 9.592 1.00 92.06 108 GLN A N 1
ATOM 868 C CA . GLN A 1 108 ? -4.472 6.893 8.537 1.00 92.06 108 GLN A CA 1
ATOM 869 C C . GLN A 1 108 ? -4.053 6.342 7.182 1.00 92.06 108 GLN A C 1
ATOM 871 O O . GLN A 1 108 ? -3.004 5.703 7.055 1.00 92.06 108 GLN A O 1
ATOM 876 N N . LYS A 1 109 ? -4.862 6.628 6.161 1.00 92.50 109 LYS A N 1
ATOM 877 C CA . LYS A 1 109 ? -4.458 6.407 4.775 1.00 92.50 109 LYS A CA 1
ATOM 878 C C . LYS A 1 109 ? -3.227 7.254 4.506 1.00 92.50 109 LYS A C 1
ATOM 880 O O . LYS A 1 109 ? -3.181 8.426 4.883 1.00 92.50 109 LYS A O 1
ATOM 885 N N . SER A 1 110 ? -2.230 6.650 3.889 1.00 84.31 110 SER A N 1
ATOM 886 C CA . SER A 1 110 ? -0.992 7.359 3.626 1.00 84.31 110 SER A CA 1
ATOM 887 C C . SER A 1 110 ? -1.146 8.336 2.465 1.00 84.31 110 SER A C 1
ATOM 889 O O . SER A 1 110 ? -1.899 8.087 1.523 1.00 84.31 110 SER A O 1
ATOM 891 N N . GLN A 1 111 ? -0.400 9.435 2.533 1.00 84.31 111 GLN A N 1
ATOM 892 C CA . GLN A 1 111 ? -0.183 10.317 1.393 1.00 84.31 111 GLN A CA 1
ATOM 893 C C . GLN A 1 111 ? 0.889 9.724 0.475 1.00 84.31 111 GLN A C 1
ATOM 895 O O . GLN A 1 111 ? 1.725 8.928 0.913 1.00 84.31 111 GLN A O 1
ATOM 900 N N . GLU A 1 112 ? 0.874 10.129 -0.794 1.00 87.75 112 GLU A N 1
ATOM 901 C CA . GLU A 1 112 ? 1.899 9.709 -1.745 1.00 87.75 112 GLU A CA 1
ATOM 902 C C . GLU A 1 112 ? 3.294 10.132 -1.260 1.00 87.75 112 GLU A C 1
ATOM 904 O O . GLU A 1 112 ? 3.504 11.273 -0.848 1.00 87.75 112 GLU A O 1
ATOM 909 N N . GLY A 1 113 ? 4.257 9.213 -1.314 1.00 89.38 113 GLY A N 1
ATOM 910 C CA . GLY A 1 113 ? 5.608 9.461 -0.818 1.00 89.38 113 GLY A CA 1
ATOM 911 C C . GLY A 1 113 ? 6.660 8.565 -1.460 1.00 89.38 113 GLY A C 1
ATOM 912 O O . GLY A 1 113 ? 6.492 8.082 -2.583 1.00 89.38 113 GLY A O 1
ATOM 913 N N . THR A 1 114 ? 7.809 8.430 -0.808 1.00 88.44 114 THR A N 1
ATOM 914 C CA . THR A 1 114 ? 8.986 7.719 -1.331 1.00 88.44 114 THR A CA 1
ATOM 915 C C . THR A 1 114 ? 9.025 6.241 -0.954 1.00 88.44 114 THR A C 1
ATOM 917 O O . THR A 1 114 ? 9.737 5.486 -1.602 1.00 88.44 114 THR A O 1
ATOM 920 N N . VAL A 1 115 ? 8.238 5.802 0.028 1.00 91.88 115 VAL A N 1
ATOM 921 C CA . VAL A 1 115 ? 8.260 4.427 0.542 1.00 91.88 115 VAL A CA 1
ATOM 922 C C . VAL A 1 115 ? 7.233 3.593 -0.200 1.00 91.88 115 VAL A C 1
ATOM 924 O O . VAL A 1 115 ? 6.062 3.563 0.173 1.00 91.88 115 VAL A O 1
ATOM 927 N N . TYR A 1 116 ? 7.646 2.970 -1.306 1.00 92.31 116 TYR A N 1
ATOM 928 C CA . TYR A 1 116 ? 6.761 2.174 -2.171 1.00 92.31 116 TYR A CA 1
ATOM 929 C C . TYR A 1 116 ? 5.488 2.933 -2.596 1.00 92.31 116 TYR A C 1
ATOM 931 O O . TYR A 1 116 ? 4.397 2.369 -2.672 1.00 92.31 116 TYR A O 1
ATOM 939 N N . GLY A 1 117 ? 5.623 4.242 -2.841 1.00 88.56 117 GLY A N 1
ATOM 940 C CA . GLY A 1 117 ? 4.514 5.140 -3.180 1.00 88.56 117 GLY A CA 1
ATOM 941 C C . GLY A 1 117 ? 3.807 5.783 -1.982 1.00 88.56 117 GLY A C 1
ATOM 942 O O . GLY A 1 117 ? 2.887 6.566 -2.191 1.00 88.56 117 GLY A O 1
ATOM 943 N N . SER A 1 118 ? 4.251 5.518 -0.753 1.00 90.25 118 SER A N 1
ATOM 944 C CA . SER A 1 118 ? 3.663 5.981 0.511 1.00 90.25 118 SER A CA 1
ATOM 945 C C . SER A 1 118 ? 4.601 6.913 1.292 1.00 90.25 118 SER A C 1
ATOM 947 O O . SER A 1 118 ? 5.797 6.985 1.005 1.00 90.25 118 SER A O 1
ATOM 949 N N . THR A 1 119 ? 4.073 7.629 2.288 1.00 90.94 119 THR A N 1
ATOM 950 C CA . THR A 1 119 ? 4.868 8.446 3.226 1.00 90.94 119 THR A CA 1
ATOM 951 C C . THR A 1 119 ? 5.883 7.615 4.026 1.00 90.94 119 THR A C 1
ATOM 953 O O . THR A 1 119 ? 5.674 6.427 4.268 1.00 90.94 119 THR A O 1
ATOM 956 N N . ASP A 1 120 ? 6.969 8.249 4.464 1.00 90.38 120 ASP A N 1
ATOM 957 C CA . ASP A 1 120 ? 8.040 7.639 5.259 1.00 90.38 120 ASP A CA 1
ATOM 958 C C . ASP A 1 120 ? 7.728 7.531 6.755 1.00 90.38 120 ASP A C 1
ATOM 960 O O . ASP A 1 120 ? 8.347 6.725 7.447 1.00 90.38 120 ASP A O 1
ATOM 964 N N . MET A 1 121 ? 6.740 8.286 7.235 1.00 91.25 121 MET A N 1
ATOM 965 C CA . MET A 1 121 ? 6.282 8.283 8.622 1.00 91.25 121 MET A CA 1
ATOM 966 C C . MET A 1 121 ? 4.842 7.775 8.711 1.00 91.25 121 MET A C 1
ATOM 968 O O . MET A 1 121 ? 3.880 8.527 8.555 1.00 91.25 121 MET A O 1
ATOM 972 N N . TRP A 1 122 ? 4.674 6.483 8.985 1.00 94.88 122 TRP A N 1
ATOM 973 C CA . TRP A 1 122 ? 3.361 5.887 9.242 1.00 94.88 122 TRP A CA 1
ATOM 974 C C . TRP A 1 122 ? 3.226 5.468 10.701 1.00 94.88 122 TRP A C 1
ATOM 976 O O . TRP A 1 122 ? 4.210 5.172 11.371 1.00 94.88 122 TRP A O 1
ATOM 986 N N . ASN A 1 123 ? 1.988 5.393 11.179 1.00 96.25 123 ASN A N 1
ATOM 987 C CA . ASN A 1 123 ? 1.667 4.736 12.438 1.00 96.25 123 ASN A CA 1
ATOM 988 C C . ASN A 1 123 ? 0.893 3.450 12.126 1.00 96.25 123 ASN A C 1
ATOM 990 O O . ASN A 1 123 ? -0.232 3.505 11.623 1.00 96.25 123 ASN A O 1
ATOM 994 N N . GLY A 1 124 ? 1.536 2.306 12.349 1.00 96.12 124 GLY A N 1
ATOM 995 C CA . GLY A 1 124 ? 1.021 0.978 12.039 1.00 96.12 124 GLY A CA 1
ATOM 996 C C . GLY A 1 124 ? 2.083 0.050 11.451 1.00 96.12 124 GLY A C 1
ATOM 997 O O . GLY A 1 124 ? 3.274 0.177 11.730 1.00 96.12 124 GLY A O 1
ATOM 998 N N . LEU A 1 125 ? 1.640 -0.891 10.625 1.00 96.75 125 LEU A N 1
ATOM 999 C CA . LEU A 1 125 ? 2.447 -1.926 9.989 1.00 96.75 125 LEU A CA 1
ATOM 1000 C C . LEU A 1 125 ? 2.574 -1.667 8.482 1.00 96.75 125 LEU A C 1
ATOM 1002 O O . LEU A 1 125 ? 1.569 -1.471 7.797 1.00 96.75 125 LEU A O 1
ATOM 1006 N N . GLY A 1 126 ? 3.801 -1.735 7.972 1.00 96.81 126 GLY A N 1
ATOM 1007 C CA . GLY A 1 126 ? 4.098 -1.886 6.549 1.00 96.81 126 GLY A CA 1
ATOM 1008 C C . GLY A 1 126 ? 4.740 -3.247 6.291 1.00 96.81 126 GLY A C 1
ATOM 1009 O O . GLY A 1 126 ? 5.641 -3.651 7.024 1.00 96.81 126 GLY A O 1
ATOM 1010 N N . VAL A 1 127 ? 4.263 -3.967 5.278 1.00 97.25 127 VAL A N 1
ATOM 1011 C CA . VAL A 1 127 ? 4.867 -5.207 4.772 1.00 97.25 127 VAL A CA 1
ATOM 1012 C C . VAL A 1 127 ? 5.352 -4.936 3.357 1.00 97.25 127 VAL A C 1
ATOM 1014 O O . VAL A 1 127 ? 4.547 -4.601 2.492 1.00 97.25 127 VAL A O 1
ATOM 1017 N N . PHE A 1 128 ? 6.652 -5.062 3.127 1.00 96.19 128 PHE A N 1
ATOM 1018 C CA . PHE A 1 128 ? 7.316 -4.664 1.891 1.00 96.19 128 PHE A CA 1
ATOM 1019 C C . PHE A 1 128 ? 7.802 -5.894 1.140 1.00 96.19 128 PHE A C 1
ATOM 1021 O O . PHE A 1 128 ? 8.485 -6.741 1.710 1.00 96.19 128 PHE A O 1
ATOM 1028 N N . MET A 1 129 ? 7.444 -5.981 -0.134 1.00 95.88 129 MET A N 1
ATOM 1029 C CA . MET A 1 129 ? 7.980 -6.926 -1.103 1.00 95.88 129 MET A CA 1
ATOM 1030 C C . MET A 1 129 ? 8.963 -6.157 -1.980 1.00 95.88 129 MET A C 1
ATOM 1032 O O . MET A 1 129 ? 8.579 -5.593 -3.009 1.00 95.88 129 MET A O 1
ATOM 1036 N N . ASP A 1 130 ? 10.208 -6.102 -1.521 1.00 94.62 130 ASP A N 1
ATOM 1037 C CA . ASP A 1 130 ? 11.295 -5.360 -2.141 1.00 94.62 130 ASP A CA 1
ATOM 1038 C C . ASP A 1 130 ? 11.914 -6.176 -3.276 1.00 94.62 130 ASP A C 1
ATOM 1040 O O . ASP A 1 130 ? 12.299 -7.334 -3.092 1.00 94.62 130 ASP A O 1
ATOM 1044 N N . SER A 1 131 ? 11.996 -5.587 -4.464 1.00 93.31 131 SER A N 1
ATOM 1045 C CA . SER A 1 131 ? 12.540 -6.243 -5.652 1.00 93.31 131 SER A CA 1
ATOM 1046 C C . SER A 1 131 ? 13.892 -5.701 -6.097 1.00 93.31 131 SER A C 1
ATOM 1048 O O . SER A 1 131 ? 14.518 -6.339 -6.948 1.00 93.31 131 SER A O 1
ATOM 1050 N N . PHE A 1 132 ? 14.344 -4.570 -5.549 1.00 92.25 132 PHE A N 1
ATOM 1051 C CA . PHE A 1 132 ? 15.533 -3.877 -6.026 1.00 92.25 132 PHE A CA 1
ATOM 1052 C C . PHE A 1 132 ? 16.631 -3.849 -4.962 1.00 92.25 132 PHE A C 1
ATOM 1054 O O . PHE A 1 132 ? 16.397 -3.556 -3.802 1.00 92.25 132 PHE A O 1
ATOM 1061 N N . ASP A 1 133 ? 17.846 -4.187 -5.380 1.00 89.81 133 ASP A N 1
ATOM 1062 C CA . ASP A 1 133 ? 19.025 -4.252 -4.517 1.00 89.81 133 ASP A CA 1
ATOM 1063 C C . ASP A 1 133 ? 19.654 -2.856 -4.396 1.00 89.81 133 ASP A C 1
ATOM 1065 O O . ASP A 1 133 ? 20.540 -2.485 -5.172 1.00 89.81 133 ASP A O 1
ATOM 1069 N N . ASN A 1 134 ? 19.115 -2.037 -3.487 1.00 88.81 134 ASN A N 1
ATOM 1070 C CA . ASN A 1 134 ? 19.580 -0.667 -3.260 1.00 88.81 134 ASN A CA 1
ATOM 1071 C C . ASN A 1 134 ? 20.955 -0.598 -2.570 1.00 88.81 134 ASN A C 1
ATOM 1073 O O . ASN A 1 134 ? 21.667 0.390 -2.767 1.00 88.81 134 ASN A O 1
ATOM 1077 N N . ASP A 1 135 ? 21.321 -1.612 -1.780 1.00 88.19 135 ASP A N 1
ATOM 1078 C CA . ASP A 1 135 ? 22.537 -1.643 -0.957 1.00 88.19 135 ASP A CA 1
ATOM 1079 C C . ASP A 1 135 ? 23.685 -2.470 -1.575 1.00 88.19 135 ASP A C 1
ATOM 1081 O O . ASP A 1 135 ? 24.833 -2.379 -1.130 1.00 88.19 135 ASP A O 1
ATOM 1085 N N . GLY A 1 136 ? 23.402 -3.231 -2.636 1.00 88.62 136 GLY A N 1
ATOM 1086 C CA . GLY A 1 136 ? 24.362 -4.076 -3.339 1.00 88.62 136 GLY A CA 1
ATOM 1087 C C . GLY A 1 136 ? 24.718 -5.361 -2.589 1.00 88.62 136 GLY A C 1
ATOM 1088 O O . GLY A 1 136 ? 25.737 -5.976 -2.912 1.00 88.62 136 GLY A O 1
ATOM 1089 N N . GLN A 1 137 ? 23.937 -5.763 -1.581 1.00 91.69 137 GLN A N 1
ATOM 1090 C CA . GLN A 1 137 ? 24.195 -6.960 -0.776 1.00 91.69 137 GLN A CA 1
ATOM 1091 C C . GLN A 1 137 ? 23.652 -8.247 -1.411 1.00 91.69 137 GLN A C 1
ATOM 1093 O O . GLN A 1 137 ? 23.882 -9.334 -0.873 1.00 91.69 137 GLN A O 1
ATOM 1098 N N . HIS A 1 138 ? 22.976 -8.162 -2.562 1.00 88.50 138 HIS A N 1
ATOM 1099 C CA . HIS A 1 138 ? 22.433 -9.307 -3.301 1.00 88.50 138 HIS A CA 1
ATOM 1100 C C . HIS A 1 138 ? 21.470 -10.175 -2.475 1.00 88.50 138 HIS A C 1
ATOM 1102 O O . HIS A 1 138 ? 21.438 -11.401 -2.606 1.00 88.50 138 HIS A O 1
ATOM 1108 N N . ASN A 1 139 ? 20.676 -9.530 -1.622 1.00 89.88 139 ASN A N 1
ATOM 1109 C CA . ASN A 1 139 ? 19.678 -10.153 -0.751 1.00 89.88 139 ASN A CA 1
ATOM 1110 C C . ASN A 1 139 ? 18.225 -9.922 -1.230 1.00 89.88 139 ASN A C 1
ATOM 1112 O O . ASN A 1 139 ? 17.302 -10.430 -0.595 1.00 89.88 139 ASN A O 1
ATOM 1116 N N . ASN A 1 140 ? 18.015 -9.242 -2.367 1.00 92.50 140 ASN A N 1
ATOM 1117 C CA . ASN A 1 140 ? 16.710 -9.054 -3.015 1.00 92.50 140 ASN A CA 1
ATOM 1118 C C . ASN A 1 140 ? 16.434 -10.124 -4.100 1.00 92.50 140 ASN A C 1
ATOM 1120 O O . ASN A 1 140 ? 17.363 -10.613 -4.751 1.00 92.50 140 ASN A O 1
ATOM 1124 N N . PRO A 1 141 ? 15.162 -10.468 -4.378 1.00 93.12 141 PRO A N 1
ATOM 1125 C CA . PRO A 1 141 ? 13.950 -9.932 -3.765 1.00 93.12 141 PRO A CA 1
ATOM 1126 C C . PRO A 1 141 ? 13.755 -10.417 -2.325 1.00 93.12 141 PRO A C 1
ATOM 1128 O O . PRO A 1 141 ? 14.000 -11.582 -2.015 1.00 93.12 141 PRO A O 1
ATOM 1131 N N . TYR A 1 142 ? 13.267 -9.528 -1.465 1.00 93.19 142 TYR A N 1
ATOM 1132 C CA . TYR A 1 142 ? 13.096 -9.784 -0.040 1.00 93.19 142 TYR A CA 1
ATOM 1133 C C . TYR A 1 142 ? 11.719 -9.331 0.447 1.00 93.19 142 TYR A C 1
ATOM 1135 O O . TYR A 1 142 ? 11.113 -8.410 -0.099 1.00 93.19 142 TYR A O 1
ATOM 1143 N N . VAL A 1 143 ? 11.207 -10.005 1.478 1.00 95.00 143 VAL A N 1
ATOM 1144 C CA . VAL A 1 143 ? 9.968 -9.613 2.153 1.00 95.00 143 VAL A CA 1
ATOM 1145 C C . VAL A 1 143 ? 10.295 -9.215 3.579 1.00 95.00 143 VAL A C 1
ATOM 1147 O O . VAL A 1 143 ? 10.830 -10.020 4.339 1.00 95.00 143 VAL A O 1
ATOM 1150 N N . MET A 1 144 ? 9.927 -7.995 3.955 1.00 94.38 144 MET A N 1
ATOM 1151 C CA . MET A 1 144 ? 10.126 -7.477 5.305 1.00 94.38 144 MET A CA 1
ATOM 1152 C C . MET A 1 144 ? 8.847 -6.876 5.873 1.00 94.38 144 MET A C 1
ATOM 1154 O O . MET A 1 144 ? 7.940 -6.494 5.140 1.00 94.38 144 MET A O 1
ATOM 1158 N N . ALA A 1 145 ? 8.784 -6.773 7.195 1.00 95.81 145 ALA A N 1
ATOM 1159 C CA . ALA A 1 145 ? 7.698 -6.116 7.903 1.00 95.81 145 ALA A CA 1
ATOM 1160 C C . ALA A 1 145 ? 8.271 -5.109 8.902 1.00 95.81 145 ALA A C 1
ATOM 1162 O O . ALA A 1 145 ? 9.209 -5.424 9.634 1.00 95.81 145 ALA A O 1
ATOM 1163 N N . MET A 1 146 ? 7.690 -3.912 8.955 1.00 95.31 146 MET A N 1
ATOM 1164 C CA . MET A 1 146 ? 8.106 -2.846 9.857 1.00 95.31 146 MET A CA 1
ATOM 1165 C C . MET A 1 146 ? 6.900 -2.215 10.547 1.00 95.31 146 MET A C 1
ATOM 1167 O O . MET A 1 146 ? 5.959 -1.742 9.907 1.00 95.31 146 MET A O 1
ATOM 1171 N N . VAL A 1 147 ? 6.972 -2.161 11.876 1.00 96.81 147 VAL A N 1
ATOM 1172 C CA . VAL A 1 147 ? 6.058 -1.368 12.698 1.00 96.81 147 VAL A CA 1
ATOM 1173 C C . VAL A 1 147 ? 6.674 0.005 12.940 1.00 96.81 147 VAL A C 1
ATOM 1175 O O . VAL A 1 147 ? 7.843 0.121 13.321 1.00 96.81 147 VAL A O 1
ATOM 1178 N N . ASN A 1 148 ? 5.871 1.040 12.737 1.00 96.44 148 ASN A N 1
ATOM 1179 C CA . ASN A 1 148 ? 6.232 2.427 12.980 1.00 96.44 148 ASN A CA 1
ATOM 1180 C C . ASN A 1 148 ? 5.126 3.084 13.818 1.00 96.44 148 ASN A C 1
ATOM 1182 O O . ASN A 1 148 ? 3.961 2.705 13.730 1.00 96.44 148 ASN A O 1
ATOM 1186 N N . ASP A 1 149 ? 5.500 4.024 14.674 1.00 95.50 149 ASP A N 1
ATOM 1187 C CA . ASP A 1 149 ? 4.606 4.786 15.554 1.00 95.50 149 ASP A CA 1
ATOM 1188 C C . ASP A 1 149 ? 4.335 6.206 15.020 1.00 95.50 149 ASP A C 1
ATOM 1190 O O . ASP A 1 149 ? 3.614 6.985 15.645 1.00 95.50 149 ASP A O 1
ATOM 1194 N N . GLY A 1 150 ? 4.874 6.527 13.841 1.00 93.81 150 GLY A N 1
ATOM 1195 C CA . GLY A 1 150 ? 4.798 7.832 13.190 1.00 93.81 150 GLY A CA 1
ATOM 1196 C C . GLY A 1 150 ? 6.040 8.696 13.396 1.00 93.81 150 GLY A C 1
ATOM 1197 O O . GLY A 1 150 ? 6.051 9.830 12.929 1.00 93.81 150 GLY A O 1
ATOM 1198 N N . THR A 1 151 ? 7.073 8.193 14.084 1.00 92.62 151 THR A N 1
ATOM 1199 C CA . THR A 1 151 ? 8.281 8.975 14.409 1.00 92.62 151 THR A CA 1
ATOM 1200 C C . THR A 1 151 ? 9.520 8.575 13.614 1.00 92.62 151 THR A C 1
ATOM 1202 O O . THR A 1 151 ? 10.470 9.353 13.527 1.00 92.62 151 THR A O 1
ATOM 1205 N N . LYS A 1 152 ? 9.540 7.370 13.035 1.00 90.81 152 LYS A N 1
ATOM 1206 C CA . LYS A 1 152 ? 10.699 6.864 12.291 1.00 90.81 152 LYS A CA 1
ATOM 1207 C C . LYS A 1 152 ? 10.558 7.205 10.817 1.00 90.81 152 LYS A C 1
ATOM 1209 O O . LYS A 1 152 ? 9.496 6.981 10.246 1.00 90.81 152 LYS A O 1
ATOM 1214 N N . GLN A 1 153 ? 11.644 7.672 10.213 1.00 90.38 153 GLN A N 1
ATOM 1215 C CA . GLN A 1 153 ? 11.784 7.718 8.761 1.00 90.38 153 GLN A CA 1
ATOM 1216 C C . GLN A 1 153 ? 12.271 6.359 8.268 1.00 90.38 153 GLN A C 1
ATOM 1218 O O . GLN A 1 153 ? 13.136 5.737 8.891 1.00 90.38 153 GLN A O 1
ATOM 1223 N N . TYR A 1 154 ? 11.705 5.893 7.163 1.00 88.44 154 TYR A N 1
ATOM 1224 C CA . TYR A 1 154 ? 12.159 4.674 6.511 1.00 88.44 154 TYR A CA 1
ATOM 1225 C C . TYR A 1 154 ? 13.368 4.962 5.624 1.00 88.44 154 TYR A C 1
ATOM 1227 O O . TYR A 1 154 ? 13.319 5.828 4.750 1.00 88.44 154 TYR A O 1
ATOM 1235 N N . ASP A 1 155 ? 14.441 4.211 5.845 1.00 84.44 155 ASP A N 1
ATOM 1236 C CA . ASP A 1 155 ? 15.631 4.244 5.008 1.00 84.44 155 ASP A CA 1
ATOM 1237 C C . ASP A 1 155 ? 15.495 3.176 3.921 1.00 84.44 155 ASP A C 1
ATOM 1239 O O . ASP A 1 155 ? 15.637 1.990 4.190 1.00 84.44 155 ASP A O 1
ATOM 1243 N N . HIS A 1 156 ? 15.175 3.601 2.699 1.00 74.56 156 HIS A N 1
ATOM 1244 C CA . HIS A 1 156 ? 15.012 2.698 1.556 1.00 74.56 156 HIS A CA 1
ATOM 1245 C C . HIS A 1 156 ? 16.353 2.194 0.994 1.00 74.56 156 HIS A C 1
ATOM 1247 O O . HIS A 1 156 ? 16.366 1.393 0.069 1.00 74.56 156 HIS A O 1
ATOM 1253 N N . GLN A 1 157 ? 17.486 2.696 1.495 1.00 72.81 157 GLN A N 1
ATOM 1254 C CA . GLN A 1 157 ? 18.816 2.310 1.019 1.00 72.81 157 GLN A CA 1
ATOM 1255 C C . GLN A 1 157 ? 19.468 1.206 1.863 1.00 72.81 157 GLN A C 1
ATOM 1257 O O . GLN A 1 157 ? 20.643 0.912 1.645 1.00 72.81 157 GLN A O 1
ATOM 1262 N N . ARG A 1 158 ? 18.755 0.639 2.844 1.00 59.06 158 ARG A N 1
ATOM 1263 C CA . ARG A 1 158 ? 19.278 -0.330 3.816 1.00 59.06 158 ARG A CA 1
ATOM 1264 C C . ARG A 1 158 ? 18.343 -1.503 4.064 1.00 59.06 158 ARG A C 1
ATOM 1266 O O . ARG A 1 158 ? 17.119 -1.343 3.872 1.00 59.06 158 ARG A O 1
#

Sequence (158 aa):
MVARLFLLFLFCFVINAANLKPRFEYKYSFKGPHLVQSDNSIPFWEYGGDAIASADNIRITPSLRSKKGWAWTKNPITFDQWSVECVFKVTGRGRIGADGLAVWYTTQKSQEGTVYGSTDMWNGLGVFMDSFDNDGQHNNPYVMAMVNDGTKQYDHQR

pLDDT: mean 88.01, std 14.65, range [36.34, 97.88]

Organism: Mytilus galloprovincialis (NCBI:txid29158)

InterPro domains:
  IPR005052 Legume-like lectin [PF03388] (23-157)
  IPR005052 Legume-like lectin [PS51328] (22-158)
  IPR013320 Concanavalin A-like lectin/glucanase domain superfamily [SSF49899] (23-156)
  IPR051136 Intracellular Lectin and Glycoprotein Transporter [PTHR12223] (4-157)

Foldseek 3Di:
DDDDDDDDDDPDPPPPPDPPDDDDDVLFDAAAQQQADPVRDGRQKDKDWQWDDDRGDIPQHDQDPPGGMDMDGPDADPDPDDDDDDDDDDDYPDPADDAWAKDDRFPDDFQQDDPSRGAQFTAGKIWTQGRDQLQPPPPPRDIDMDHHRRPDGDDSND

Radius of gyration: 21.21 Å; chains: 1; bounding box: 48×49×65 Å